Protein AF-A0A7V8WT37-F1 (afdb_monomer_lite)

Secondary structure (DSSP, 8-state):
------TTHHHHHHHHHHHHHHHHHHHHHHHHHHHHHHHHHHTT--TTSHHHHHHHHHHHHHHHHHHTSTTTT-EEETTEEHHHHHHHHHHHHHHHHHHHHHHHTT-

Structure (mmCIF, N/CA/C/O backbone):
data_AF-A0A7V8WT37-F1
#
_entry.id   AF-A0A7V8WT37-F1
#
loop_
_atom_site.group_PDB
_atom_site.id
_atom_site.type_symbol
_atom_site.label_atom_id
_atom_site.label_alt_id
_atom_site.label_comp_id
_atom_site.label_asym_id
_atom_site.label_entity_id
_atom_site.label_seq_id
_atom_site.pdbx_PDB_ins_code
_atom_site.Cartn_x
_atom_site.Cartn_y
_atom_site.Cartn_z
_atom_site.occupancy
_atom_site.B_iso_or_equiv
_atom_site.auth_seq_id
_atom_site.auth_comp_id
_atom_site.auth_asym_id
_atom_site.auth_atom_id
_atom_site.pdbx_PDB_model_num
ATOM 1 N N . MET A 1 1 ? 22.829 -6.010 -54.901 1.00 49.47 1 MET A N 1
ATOM 2 C CA . MET A 1 1 ? 23.042 -5.530 -53.518 1.00 49.47 1 MET A CA 1
ATOM 3 C C . MET A 1 1 ? 21.692 -5.564 -52.824 1.00 49.47 1 MET A C 1
ATOM 5 O O . MET A 1 1 ? 20.819 -4.804 -53.205 1.00 49.47 1 MET A O 1
ATOM 9 N N . LEU A 1 2 ? 21.487 -6.544 -51.944 1.00 55.78 2 LEU A N 1
ATOM 10 C CA . LEU A 1 2 ? 20.204 -6.835 -51.298 1.00 55.78 2 LEU A CA 1
ATOM 11 C C . LEU A 1 2 ? 19.896 -5.824 -50.184 1.00 55.78 2 LEU A C 1
ATOM 13 O O . LEU A 1 2 ? 20.763 -5.522 -49.363 1.00 55.78 2 LEU A O 1
ATOM 17 N N . GLU A 1 3 ? 18.652 -5.343 -50.175 1.00 61.16 3 GLU A N 1
ATOM 18 C CA . GLU A 1 3 ? 18.030 -4.542 -49.120 1.00 61.16 3 GLU A CA 1
ATOM 19 C C . GLU A 1 3 ? 18.175 -5.204 -47.742 1.00 61.16 3 GLU A C 1
ATOM 21 O O . GLU A 1 3 ? 17.875 -6.385 -47.564 1.00 61.16 3 GLU A O 1
ATOM 26 N N . ARG A 1 4 ? 18.573 -4.421 -46.734 1.00 58.47 4 ARG A N 1
ATOM 27 C CA . ARG A 1 4 ? 18.407 -4.776 -45.320 1.00 58.47 4 ARG A CA 1
ATOM 28 C C . ARG A 1 4 ? 17.388 -3.836 -44.692 1.00 58.47 4 ARG A C 1
ATOM 30 O O . ARG A 1 4 ? 17.710 -2.702 -44.355 1.00 58.47 4 ARG A O 1
ATOM 37 N N . ALA A 1 5 ? 16.171 -4.329 -44.500 1.00 67.25 5 ALA A N 1
ATOM 38 C CA . ALA A 1 5 ? 15.260 -3.769 -43.513 1.00 67.25 5 ALA A CA 1
ATOM 39 C C . ALA A 1 5 ? 15.656 -4.257 -42.108 1.00 67.25 5 ALA A C 1
ATOM 41 O O . ALA A 1 5 ? 16.000 -5.428 -41.937 1.00 67.25 5 ALA A O 1
ATOM 42 N N . PRO A 1 6 ? 15.493 -3.401 -41.087 1.00 53.22 6 PRO A N 1
ATOM 43 C CA . PRO A 1 6 ? 14.799 -3.859 -39.893 1.00 53.22 6 PRO A CA 1
ATOM 44 C C . PRO A 1 6 ? 13.676 -2.878 -39.522 1.00 53.22 6 PRO A C 1
ATOM 46 O O . PRO A 1 6 ? 13.889 -1.856 -38.876 1.00 53.22 6 PRO A O 1
ATOM 49 N N . ARG A 1 7 ? 12.435 -3.233 -39.880 1.00 58.81 7 ARG A N 1
ATOM 50 C CA . ARG A 1 7 ? 11.178 -2.615 -39.404 1.00 58.81 7 ARG A CA 1
ATOM 51 C C . ARG A 1 7 ? 10.810 -3.090 -37.977 1.00 58.81 7 ARG A C 1
ATOM 53 O O . ARG A 1 7 ? 9.660 -3.413 -37.709 1.00 58.81 7 ARG A O 1
ATOM 60 N N . GLY A 1 8 ? 11.785 -3.184 -37.068 1.00 57.88 8 GLY A N 1
ATOM 61 C CA . GLY A 1 8 ? 11.600 -3.766 -35.723 1.00 57.88 8 GLY A CA 1
ATOM 62 C C . GLY A 1 8 ? 11.603 -2.773 -34.551 1.00 57.88 8 GLY A C 1
ATOM 63 O O . GLY A 1 8 ? 10.984 -3.042 -33.527 1.00 57.88 8 GLY A O 1
ATOM 64 N N . GLY A 1 9 ? 12.254 -1.611 -34.690 1.00 57.78 9 GLY A N 1
ATOM 65 C CA . GLY A 1 9 ? 12.493 -0.690 -33.564 1.00 57.78 9 GLY A CA 1
ATOM 66 C C . GLY A 1 9 ? 11.251 0.050 -33.046 1.00 57.78 9 GLY A C 1
ATOM 67 O O . GLY A 1 9 ? 11.091 0.224 -31.839 1.00 57.78 9 GLY A O 1
ATOM 68 N N . ASN A 1 10 ? 10.321 0.430 -33.931 1.00 58.88 10 ASN A N 1
ATOM 69 C CA . ASN A 1 10 ? 9.170 1.260 -33.545 1.00 58.88 10 ASN A CA 1
ATOM 70 C C . ASN A 1 10 ? 8.132 0.502 -32.702 1.00 58.88 10 ASN A C 1
ATOM 72 O O . ASN A 1 10 ? 7.546 1.078 -31.790 1.00 58.88 10 ASN A O 1
ATOM 76 N N . MET A 1 11 ? 7.925 -0.796 -32.952 1.00 57.19 11 MET A N 1
ATOM 77 C CA . MET A 1 11 ? 6.987 -1.606 -32.160 1.00 57.19 11 MET A CA 1
ATOM 78 C C . MET A 1 11 ? 7.510 -1.897 -30.748 1.00 57.19 11 MET A C 1
ATOM 80 O O . MET A 1 11 ? 6.715 -2.055 -29.823 1.00 57.19 11 MET A O 1
ATOM 84 N N . GLN A 1 12 ? 8.831 -1.943 -30.560 1.00 61.81 12 GLN A N 1
ATOM 85 C CA . GLN A 1 12 ? 9.448 -2.203 -29.258 1.00 61.81 12 GLN A CA 1
ATOM 86 C C . GLN A 1 12 ? 9.455 -0.945 -28.374 1.00 61.81 12 GLN A C 1
ATOM 88 O O . GLN A 1 12 ? 9.108 -1.026 -27.196 1.00 61.81 12 GLN A O 1
ATOM 93 N N . ALA A 1 13 ? 9.729 0.229 -28.955 1.00 61.19 13 ALA A N 1
ATOM 94 C CA . ALA A 1 13 ? 9.604 1.514 -28.264 1.00 61.19 13 ALA A CA 1
ATOM 95 C C . ALA A 1 13 ? 8.151 1.809 -27.847 1.00 61.19 13 ALA A C 1
ATOM 97 O O . ALA A 1 13 ? 7.905 2.193 -26.706 1.00 61.19 13 ALA A O 1
ATOM 98 N N . PHE A 1 14 ? 7.173 1.546 -28.723 1.00 63.25 14 PHE A N 1
ATOM 99 C CA . PHE A 1 14 ? 5.755 1.771 -28.418 1.00 63.25 14 PHE A CA 1
ATOM 100 C C . PHE A 1 14 ? 5.253 0.895 -27.256 1.00 63.25 14 PHE A C 1
ATOM 102 O O . PHE A 1 14 ? 4.562 1.378 -26.363 1.00 63.25 14 PHE A O 1
ATOM 109 N N . ARG A 1 15 ? 5.661 -0.383 -27.205 1.00 66.94 15 ARG A N 1
ATOM 110 C CA . ARG A 1 15 ? 5.345 -1.282 -26.077 1.00 66.94 15 ARG A CA 1
ATOM 111 C C . ARG A 1 15 ? 5.988 -0.831 -24.762 1.00 66.94 15 ARG A C 1
ATOM 113 O O . ARG A 1 15 ? 5.354 -0.958 -23.721 1.00 66.94 15 ARG A O 1
ATOM 120 N N . SER A 1 16 ? 7.211 -0.297 -24.810 1.00 73.31 16 SER A N 1
ATOM 121 C CA . SER A 1 16 ? 7.914 0.238 -23.634 1.00 73.31 16 SER A CA 1
ATOM 122 C C . SER A 1 16 ? 7.213 1.470 -23.047 1.00 73.31 16 SER A C 1
ATOM 124 O O . SER A 1 16 ? 7.017 1.556 -21.833 1.00 73.31 16 SER A O 1
ATOM 126 N N . HIS A 1 17 ? 6.758 2.386 -23.909 1.00 80.69 17 HIS A N 1
ATOM 127 C CA . HIS A 1 17 ? 5.991 3.562 -23.489 1.00 80.69 17 HIS A CA 1
ATOM 128 C C . HIS A 1 17 ? 4.673 3.173 -22.813 1.00 80.69 17 HIS A C 1
ATOM 130 O O . HIS A 1 17 ? 4.418 3.607 -21.692 1.00 80.69 17 HIS A O 1
ATOM 136 N N . LEU A 1 18 ? 3.896 2.276 -23.428 1.00 84.81 18 LEU A N 1
ATOM 137 C CA . LEU A 1 18 ? 2.641 1.792 -22.844 1.00 84.81 18 LEU A CA 1
ATOM 138 C C . LEU A 1 18 ? 2.854 1.063 -21.512 1.00 84.81 18 LEU A C 1
ATOM 140 O O . LEU A 1 18 ? 2.100 1.276 -20.567 1.00 84.81 18 LEU A O 1
ATOM 144 N N . ALA A 1 19 ? 3.883 0.214 -21.419 1.00 87.06 19 ALA A N 1
ATOM 145 C CA . ALA A 1 19 ? 4.207 -0.487 -20.178 1.00 87.06 19 ALA A CA 1
ATOM 146 C C . ALA A 1 19 ? 4.558 0.495 -19.050 1.00 87.06 19 ALA A C 1
ATOM 148 O O . ALA A 1 19 ? 4.111 0.323 -17.917 1.00 87.06 19 ALA A O 1
ATOM 149 N N . THR A 1 20 ? 5.309 1.549 -19.376 1.00 87.12 20 THR A N 1
ATOM 150 C CA . THR A 1 20 ? 5.687 2.596 -18.423 1.00 87.12 20 THR A CA 1
ATOM 151 C C . THR A 1 20 ? 4.462 3.384 -17.961 1.00 87.12 20 THR A C 1
ATOM 153 O O . THR A 1 20 ? 4.236 3.511 -16.760 1.00 87.12 20 THR A O 1
ATOM 156 N N . GLU A 1 21 ? 3.621 3.852 -18.885 1.00 89.62 21 GLU A N 1
ATOM 157 C CA . GLU A 1 21 ? 2.390 4.586 -18.558 1.00 89.62 21 GLU A CA 1
ATOM 158 C C . GLU A 1 21 ? 1.434 3.764 -17.683 1.00 89.62 21 GLU A C 1
ATOM 160 O O . GLU A 1 21 ? 0.910 4.267 -16.687 1.00 89.62 21 GLU A O 1
ATOM 165 N N . LEU A 1 22 ? 1.250 2.480 -18.004 1.00 93.00 22 LEU A N 1
ATOM 166 C CA . LEU A 1 22 ? 0.432 1.568 -17.203 1.00 93.00 22 LEU A CA 1
ATOM 167 C C . LEU A 1 22 ? 0.997 1.381 -15.794 1.00 93.00 22 LEU A C 1
ATOM 169 O O . LEU A 1 22 ? 0.240 1.415 -14.826 1.00 93.00 22 LEU A O 1
ATOM 173 N N . MET A 1 23 ? 2.314 1.220 -15.668 1.00 90.44 23 MET A N 1
ATOM 174 C CA . MET A 1 23 ? 2.975 1.066 -14.374 1.00 90.44 23 MET A CA 1
ATOM 175 C C . MET A 1 23 ? 2.839 2.328 -13.513 1.00 90.44 23 MET A C 1
ATOM 177 O O . MET A 1 23 ? 2.540 2.218 -12.324 1.00 90.44 23 MET A O 1
ATOM 181 N N . LEU A 1 24 ? 2.987 3.519 -14.105 1.00 90.81 24 LEU A N 1
ATOM 182 C CA . LEU A 1 24 ? 2.775 4.789 -13.404 1.00 90.81 24 LEU A CA 1
ATOM 183 C C . LEU A 1 24 ? 1.321 4.967 -12.954 1.00 90.81 24 LEU A C 1
ATOM 185 O O . LEU A 1 24 ? 1.087 5.354 -11.811 1.00 90.81 24 LEU A O 1
ATOM 189 N N . ASN A 1 25 ? 0.346 4.650 -13.808 1.00 94.88 25 ASN A N 1
ATOM 190 C CA . ASN A 1 25 ? -1.069 4.747 -13.444 1.00 94.88 25 ASN A CA 1
ATOM 191 C C . ASN A 1 25 ? -1.451 3.741 -12.353 1.00 94.88 25 ASN A C 1
ATOM 193 O O . ASN A 1 25 ? -2.168 4.093 -11.418 1.00 94.88 25 ASN A O 1
ATOM 197 N N . ALA A 1 26 ? -0.944 2.509 -12.433 1.00 93.25 26 ALA A N 1
ATOM 198 C CA . ALA A 1 26 ? -1.143 1.508 -11.390 1.00 93.25 26 ALA A CA 1
ATOM 199 C C . ALA A 1 26 ? -0.527 1.965 -10.060 1.00 93.25 26 ALA A C 1
ATOM 201 O O . ALA A 1 26 ? -1.184 1.892 -9.022 1.00 93.25 26 ALA A O 1
ATOM 202 N N . PHE A 1 27 ? 0.697 2.502 -10.094 1.00 92.69 27 PHE A N 1
ATOM 203 C CA . PHE A 1 27 ? 1.336 3.081 -8.915 1.00 92.69 27 PHE A CA 1
ATOM 204 C C . PHE A 1 27 ? 0.513 4.237 -8.335 1.00 92.69 27 PHE A C 1
ATOM 206 O O . PHE A 1 27 ? 0.277 4.262 -7.130 1.00 92.69 27 PHE A O 1
ATOM 213 N N . ALA A 1 28 ? 0.023 5.155 -9.172 1.00 94.56 28 ALA A N 1
ATOM 214 C CA . ALA A 1 28 ? -0.815 6.268 -8.733 1.00 94.56 28 ALA A CA 1
ATOM 215 C C . ALA A 1 28 ? -2.114 5.781 -8.073 1.00 94.56 28 ALA A C 1
ATOM 217 O O . ALA A 1 28 ? -2.494 6.285 -7.019 1.00 94.56 28 ALA A O 1
ATOM 218 N N . LEU A 1 29 ? -2.765 4.765 -8.645 1.00 95.69 29 LEU A N 1
ATOM 219 C CA . LEU A 1 29 ? -3.982 4.174 -8.090 1.00 95.69 29 LEU A CA 1
ATOM 220 C C . LEU A 1 29 ? -3.720 3.540 -6.715 1.00 95.69 29 LEU A C 1
ATOM 222 O O . LEU A 1 29 ? -4.461 3.799 -5.767 1.00 95.69 29 LEU A O 1
ATOM 226 N N . ILE A 1 30 ? -2.634 2.775 -6.580 1.00 93.81 30 ILE A N 1
ATOM 227 C CA . ILE A 1 30 ? -2.213 2.186 -5.300 1.00 93.81 30 ILE A CA 1
ATOM 228 C C . ILE A 1 30 ? -1.885 3.286 -4.280 1.00 93.81 30 ILE A C 1
ATOM 230 O O . ILE A 1 30 ? -2.320 3.214 -3.130 1.00 93.81 30 ILE A O 1
ATOM 234 N N . ALA A 1 31 ? -1.166 4.330 -4.701 1.00 94.31 31 ALA A N 1
ATOM 235 C CA . ALA A 1 31 ? -0.801 5.453 -3.847 1.00 94.31 31 ALA A CA 1
ATOM 236 C C . ALA A 1 31 ? -2.028 6.184 -3.305 1.00 94.31 31 ALA A C 1
ATOM 238 O O . ALA A 1 31 ? -2.093 6.469 -2.110 1.00 94.31 31 ALA A O 1
ATOM 239 N N . VAL A 1 32 ? -3.024 6.428 -4.156 1.00 95.75 32 VAL A N 1
ATOM 240 C CA . VAL A 1 32 ? -4.292 7.039 -3.750 1.00 95.75 32 VAL A CA 1
ATOM 241 C C . VAL A 1 32 ? -4.991 6.180 -2.699 1.00 95.75 32 VAL A C 1
ATOM 243 O O . VAL A 1 32 ? -5.385 6.710 -1.665 1.00 95.75 32 VAL A O 1
ATOM 246 N N . ILE A 1 33 ? -5.092 4.864 -2.903 1.00 95.50 33 ILE A N 1
ATOM 247 C CA . ILE A 1 33 ? -5.731 3.958 -1.934 1.00 95.50 33 ILE A CA 1
ATOM 248 C C . ILE A 1 33 ? -5.017 4.004 -0.574 1.00 95.50 33 ILE A C 1
ATOM 250 O O . ILE A 1 33 ? -5.673 4.138 0.461 1.00 95.50 33 ILE A O 1
ATOM 254 N N . ILE A 1 34 ? -3.682 3.941 -0.566 1.00 95.06 34 ILE A N 1
ATOM 255 C CA . ILE A 1 34 ? -2.890 3.994 0.672 1.00 95.06 34 ILE A CA 1
ATOM 256 C C . ILE A 1 34 ? -3.061 5.352 1.367 1.00 95.06 34 ILE A C 1
ATOM 258 O O . ILE A 1 34 ? -3.295 5.395 2.573 1.00 95.06 34 ILE A O 1
ATOM 262 N N . LEU A 1 35 ? -3.013 6.462 0.626 1.00 94.81 35 LEU A N 1
ATOM 263 C CA . LEU A 1 35 ? -3.238 7.799 1.186 1.00 94.81 35 LEU A CA 1
ATOM 264 C C . LEU A 1 35 ? -4.645 7.942 1.778 1.00 94.81 35 LEU A C 1
ATOM 266 O O . LEU A 1 35 ? -4.790 8.484 2.873 1.00 94.81 35 LEU A O 1
ATOM 270 N N . PHE A 1 36 ? -5.670 7.418 1.101 1.00 94.88 36 PHE A N 1
ATOM 271 C CA . PHE A 1 36 ? -7.030 7.394 1.637 1.00 94.88 36 PHE A CA 1
ATOM 272 C C . PHE A 1 36 ? -7.100 6.617 2.950 1.00 94.88 36 PHE A C 1
ATOM 274 O O . PHE A 1 36 ? -7.714 7.115 3.892 1.00 94.88 36 PHE A O 1
ATOM 281 N N . ARG A 1 37 ? -6.440 5.454 3.056 1.00 93.88 37 ARG A N 1
ATOM 282 C CA . ARG A 1 37 ? -6.371 4.701 4.319 1.00 93.88 37 ARG A CA 1
ATOM 283 C C . ARG A 1 37 ? -5.794 5.574 5.431 1.00 93.88 37 ARG A C 1
ATOM 285 O O . ARG A 1 37 ? -6.413 5.687 6.482 1.00 93.88 37 ARG A O 1
ATOM 292 N N . LEU A 1 38 ? -4.657 6.228 5.189 1.00 93.12 38 LEU A N 1
ATOM 293 C CA . LEU A 1 38 ? -4.002 7.075 6.194 1.00 93.12 38 LEU A CA 1
ATOM 294 C C . LEU A 1 38 ? -4.918 8.202 6.675 1.00 93.12 38 LEU A C 1
ATOM 296 O O . LEU A 1 38 ? -5.015 8.440 7.875 1.00 93.12 38 LEU A O 1
ATOM 300 N N . VAL A 1 39 ? -5.615 8.869 5.751 1.00 93.38 39 VAL A N 1
ATOM 301 C CA . VAL A 1 39 ? -6.570 9.933 6.089 1.00 93.38 39 VAL A CA 1
ATOM 302 C C . VAL A 1 39 ? -7.746 9.381 6.893 1.00 93.38 39 VAL A C 1
ATOM 304 O O . VAL A 1 39 ? -8.132 9.983 7.891 1.00 93.38 39 VAL A O 1
ATOM 307 N N . LEU A 1 40 ? -8.306 8.237 6.496 1.00 92.56 40 LEU A N 1
ATOM 308 C CA . LEU A 1 40 ? -9.429 7.619 7.201 1.00 92.56 40 LEU A CA 1
ATOM 309 C C . LEU A 1 40 ? -9.045 7.185 8.618 1.00 92.56 40 LEU A C 1
ATOM 311 O O . LEU A 1 40 ? -9.803 7.462 9.546 1.00 92.56 40 LEU A O 1
ATOM 315 N N . VAL A 1 41 ? -7.864 6.584 8.799 1.00 91.50 41 VAL A N 1
ATOM 316 C CA . VAL A 1 41 ? -7.344 6.215 10.124 1.00 91.50 41 VAL A CA 1
ATOM 317 C C . VAL A 1 41 ? -7.110 7.463 10.971 1.00 91.50 41 VAL A C 1
ATOM 319 O O . VAL A 1 41 ? -7.562 7.519 12.111 1.00 91.50 41 VAL A O 1
ATOM 322 N N . LEU A 1 42 ? -6.486 8.498 10.402 1.00 90.75 42 LEU A N 1
ATOM 323 C CA . LEU A 1 42 ? -6.187 9.744 11.112 1.00 90.75 42 LEU A CA 1
ATOM 324 C C . LEU A 1 42 ? -7.453 10.496 11.553 1.00 90.75 42 LEU A C 1
ATOM 326 O O . LEU A 1 42 ? -7.479 11.110 12.617 1.00 90.75 42 LEU A O 1
ATOM 330 N N . LEU A 1 43 ? -8.509 10.445 10.739 1.00 90.62 43 LEU A N 1
ATOM 331 C CA . LEU A 1 43 ? -9.823 11.008 11.057 1.00 90.62 43 LEU A CA 1
ATOM 332 C C . LEU A 1 43 ? -10.692 10.065 11.906 1.00 90.62 43 LEU A C 1
ATOM 334 O O . LEU A 1 43 ? -11.838 10.403 12.207 1.00 90.62 43 LEU A O 1
ATOM 338 N N . ASN A 1 44 ? -10.171 8.894 12.283 1.00 87.12 44 ASN A N 1
ATOM 339 C CA . ASN A 1 44 ? -10.880 7.850 13.019 1.00 87.12 44 ASN A CA 1
ATOM 340 C C . ASN A 1 44 ? -12.209 7.430 12.351 1.00 87.12 44 ASN A C 1
ATOM 342 O O . ASN A 1 44 ? -13.223 7.170 13.006 1.00 87.12 44 ASN A O 1
ATOM 346 N N . VAL A 1 45 ? -12.225 7.397 11.015 1.00 87.69 45 VAL A N 1
ATOM 347 C CA . VAL A 1 45 ? -13.389 6.994 10.221 1.00 87.69 45 VAL A CA 1
ATOM 348 C C . VAL A 1 45 ? -13.488 5.475 10.215 1.00 87.69 45 VAL A C 1
ATOM 350 O O . VAL A 1 45 ? -12.615 4.774 9.705 1.00 87.69 45 VAL A O 1
ATOM 353 N N . SER A 1 46 ? -14.592 4.961 10.757 1.00 83.19 46 SER A N 1
ATOM 354 C CA . SER A 1 46 ? -14.843 3.519 10.807 1.00 83.19 46 SER A CA 1
ATOM 355 C C . SER A 1 46 ? -15.207 2.919 9.442 1.00 83.19 46 SER A C 1
ATOM 357 O O . SER A 1 46 ? -15.717 3.594 8.544 1.00 83.19 46 SER A O 1
ATOM 359 N N . ASN A 1 47 ? -15.060 1.599 9.335 1.00 82.19 47 ASN A N 1
ATOM 360 C CA . ASN A 1 47 ? -15.497 0.783 8.198 1.00 82.19 47 ASN A CA 1
ATOM 361 C C . ASN A 1 47 ? -17.020 0.784 7.942 1.00 82.19 47 ASN A C 1
ATOM 363 O O . ASN A 1 47 ? -17.463 0.220 6.946 1.00 82.19 47 ASN A O 1
ATOM 367 N N . ARG A 1 48 ? -17.837 1.413 8.802 1.00 83.50 48 ARG A N 1
ATOM 368 C CA . ARG A 1 48 ? -19.293 1.539 8.598 1.00 83.50 48 ARG A CA 1
ATOM 369 C C . ARG A 1 48 ? -19.648 2.488 7.455 1.00 83.50 48 ARG A C 1
ATOM 371 O O . ARG A 1 48 ? -20.748 2.409 6.916 1.00 83.50 48 ARG A O 1
ATOM 378 N N . VAL A 1 49 ? -18.736 3.390 7.094 1.00 88.56 49 VAL A N 1
ATOM 379 C CA . VAL A 1 49 ? -18.888 4.250 5.918 1.00 88.56 49 VAL A CA 1
ATOM 380 C C . VAL A 1 49 ? -18.442 3.463 4.691 1.00 88.56 49 VAL A C 1
ATOM 382 O O . VAL A 1 49 ? -17.374 2.853 4.712 1.00 88.56 49 VAL A O 1
ATOM 385 N N . TRP A 1 50 ? -19.225 3.509 3.607 1.00 89.62 50 TRP A N 1
ATOM 386 C CA . TRP A 1 50 ? -18.940 2.755 2.378 1.00 89.62 50 TRP A CA 1
ATOM 387 C C . TRP A 1 50 ? -17.499 2.947 1.886 1.00 89.62 50 TRP A C 1
ATOM 389 O O . TRP A 1 50 ? -16.807 1.966 1.623 1.00 89.62 50 TRP A O 1
ATOM 399 N N . ILE A 1 51 ? -17.002 4.189 1.871 1.00 87.00 51 ILE A N 1
ATOM 400 C CA . ILE A 1 51 ? -15.628 4.472 1.441 1.00 87.00 51 ILE A CA 1
ATOM 401 C C . ILE A 1 51 ? -14.574 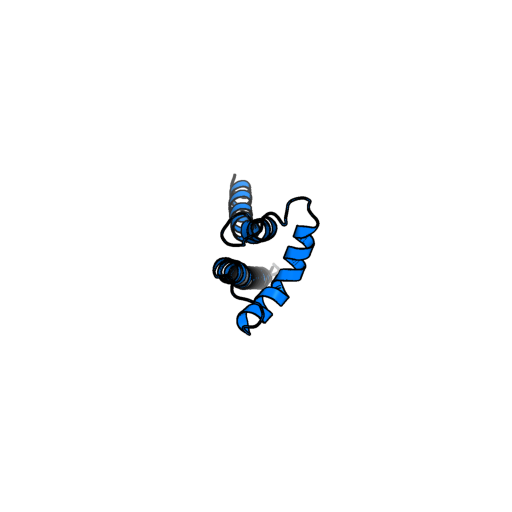3.837 2.360 1.00 87.00 51 ILE A C 1
ATOM 403 O O . ILE A 1 51 ? -13.577 3.315 1.873 1.00 87.00 51 ILE A O 1
ATOM 407 N N . GLY A 1 52 ? -14.831 3.807 3.672 1.00 87.31 52 GLY A N 1
ATOM 408 C CA . GLY A 1 52 ? -13.980 3.131 4.645 1.00 87.31 52 GLY A CA 1
ATOM 409 C C . GLY A 1 52 ? -13.942 1.631 4.398 1.00 87.31 52 GLY A C 1
ATOM 410 O O . GLY A 1 52 ? -12.863 1.062 4.303 1.00 87.31 52 GLY A O 1
ATOM 411 N N . SER A 1 53 ? -15.104 0.998 4.209 1.00 90.12 53 SER A N 1
ATOM 412 C CA . SER A 1 53 ? -15.179 -0.447 3.951 1.00 90.12 53 SER A CA 1
ATOM 413 C C . SER A 1 53 ? -14.352 -0.880 2.738 1.00 90.12 53 SER A C 1
ATOM 415 O O . SER A 1 53 ? -13.617 -1.857 2.826 1.00 90.12 53 SER A O 1
ATOM 417 N N . VAL A 1 54 ? -14.414 -0.127 1.634 1.00 92.75 54 VAL A N 1
ATOM 418 C CA . VAL A 1 54 ? -13.667 -0.442 0.408 1.00 92.75 54 VAL A CA 1
ATOM 419 C C . VAL A 1 54 ? -12.169 -0.245 0.612 1.00 92.75 54 VAL A C 1
ATOM 421 O O . VAL A 1 54 ? -11.382 -1.124 0.269 1.00 92.75 54 VAL A O 1
ATOM 424 N N . VAL A 1 55 ? -11.762 0.892 1.181 1.00 92.69 55 VAL A N 1
ATOM 425 C CA . VAL A 1 55 ? -10.340 1.197 1.379 1.00 92.69 55 VAL A CA 1
ATOM 426 C C . VAL A 1 55 ? -9.705 0.215 2.361 1.00 92.69 55 VAL A C 1
ATOM 428 O O . VAL A 1 55 ? -8.651 -0.342 2.050 1.00 92.69 55 VAL A O 1
ATOM 431 N N . TYR A 1 56 ? -10.352 -0.049 3.500 1.00 92.88 56 TYR A N 1
ATOM 432 C CA . T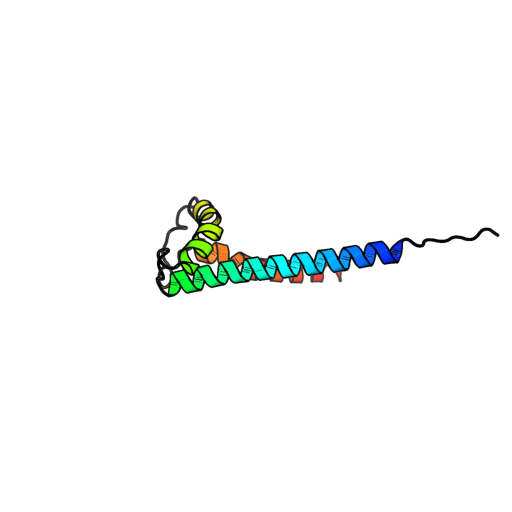YR A 1 56 ? -9.869 -1.014 4.487 1.00 92.88 56 TYR A CA 1
ATOM 433 C C . TYR A 1 56 ? -9.830 -2.430 3.907 1.00 92.88 56 TYR A C 1
ATOM 435 O O . TYR A 1 56 ? -8.777 -3.050 3.949 1.00 92.88 56 TYR A O 1
ATOM 443 N N . ALA A 1 57 ? -10.867 -2.894 3.201 1.00 92.88 57 ALA A N 1
ATOM 444 C CA . ALA A 1 57 ? -10.845 -4.222 2.575 1.00 92.88 57 ALA A CA 1
ATOM 445 C C . ALA A 1 57 ? -9.678 -4.426 1.587 1.00 92.88 57 ALA A C 1
ATOM 447 O O . ALA A 1 57 ? -9.147 -5.529 1.479 1.00 92.88 57 ALA A O 1
ATOM 448 N N . LEU A 1 58 ? -9.265 -3.374 0.871 1.00 92.81 58 LEU A N 1
ATOM 449 C CA . LEU A 1 58 ? -8.144 -3.444 -0.073 1.00 92.81 58 LEU A CA 1
ATOM 450 C C . LEU A 1 58 ? -6.769 -3.381 0.602 1.00 92.81 58 LEU A C 1
ATOM 452 O O . LEU A 1 58 ? -5.786 -3.827 0.014 1.00 92.81 58 LEU A O 1
ATOM 456 N N . THR A 1 59 ? -6.677 -2.804 1.800 1.00 92.00 59 THR A N 1
ATOM 457 C CA . THR A 1 59 ? -5.388 -2.503 2.443 1.00 92.00 59 THR A CA 1
ATOM 458 C C . THR A 1 59 ? -5.125 -3.309 3.713 1.00 92.00 59 THR A C 1
ATOM 460 O O . THR A 1 59 ? -3.960 -3.547 4.028 1.00 92.00 59 THR A O 1
ATOM 463 N N . ASP A 1 60 ? -6.166 -3.791 4.395 1.00 92.31 60 ASP A N 1
ATOM 464 C CA . ASP A 1 60 ? -6.074 -4.610 5.609 1.00 92.31 60 ASP A CA 1
ATOM 465 C C . ASP A 1 60 ? -5.240 -5.872 5.395 1.00 92.31 60 ASP A C 1
ATOM 467 O O . ASP A 1 60 ? -4.332 -6.074 6.187 1.00 92.31 60 ASP A O 1
ATOM 471 N N . PRO A 1 61 ? -5.375 -6.649 4.298 1.00 94.31 61 PRO A N 1
ATOM 472 C CA . PRO A 1 61 ? -4.540 -7.837 4.112 1.00 94.31 61 PRO A CA 1
ATOM 473 C C . PRO A 1 61 ? -3.034 -7.538 4.118 1.00 94.31 61 PRO A C 1
ATOM 475 O O . PRO A 1 61 ? -2.228 -8.360 4.550 1.00 94.31 61 PRO A O 1
ATOM 478 N N . VAL A 1 62 ? -2.643 -6.356 3.631 1.00 91.62 62 VAL A N 1
ATOM 479 C CA . VAL A 1 62 ? -1.241 -5.924 3.615 1.00 91.62 62 VAL A CA 1
ATOM 480 C C . VAL A 1 62 ? -0.814 -5.450 4.999 1.00 91.62 62 VAL A C 1
ATOM 482 O O . VAL A 1 62 ? 0.274 -5.798 5.452 1.00 91.62 62 VAL A O 1
ATOM 485 N N . VAL A 1 63 ? -1.660 -4.678 5.683 1.00 91.50 63 VAL A N 1
ATOM 486 C CA . VAL A 1 63 ? -1.370 -4.217 7.045 1.00 91.50 63 VAL A CA 1
ATOM 487 C C . VAL A 1 63 ? -1.332 -5.379 8.028 1.00 91.50 63 VAL A C 1
ATOM 489 O O . VAL A 1 63 ? -0.394 -5.451 8.807 1.00 91.50 63 VAL A O 1
ATOM 492 N N . ASP A 1 64 ? -2.245 -6.338 7.934 1.00 91.44 64 ASP A N 1
ATOM 493 C CA . ASP A 1 64 ? -2.270 -7.552 8.750 1.00 91.44 64 ASP A CA 1
ATOM 494 C C . ASP A 1 64 ? -0.990 -8.374 8.563 1.00 91.44 64 ASP A C 1
ATOM 496 O O . ASP A 1 64 ? -0.398 -8.849 9.533 1.00 91.44 64 ASP A O 1
ATOM 500 N N . ALA A 1 65 ? -0.500 -8.485 7.322 1.00 91.19 65 ALA A N 1
ATOM 501 C CA . ALA A 1 65 ? 0.780 -9.127 7.045 1.00 91.19 65 ALA A CA 1
ATOM 502 C C . ALA A 1 65 ? 1.962 -8.370 7.680 1.00 91.19 65 ALA A C 1
ATOM 504 O O . ALA A 1 65 ? 2.888 -8.999 8.194 1.00 91.19 65 ALA A O 1
ATOM 505 N N . LEU A 1 66 ? 1.936 -7.033 7.677 1.00 89.69 66 LEU A N 1
ATOM 506 C CA . LEU A 1 66 ? 2.945 -6.204 8.348 1.00 89.69 66 LEU A CA 1
ATOM 507 C C . LEU A 1 66 ? 2.831 -6.273 9.879 1.00 89.69 66 LEU A C 1
ATOM 509 O O . LEU A 1 66 ? 3.852 -6.216 10.565 1.00 89.69 66 LEU A O 1
ATOM 513 N N . SER A 1 67 ? 1.623 -6.454 10.414 1.00 89.19 67 SER A N 1
ATOM 514 C CA . SER A 1 67 ? 1.342 -6.579 11.849 1.00 89.19 67 SER A CA 1
ATOM 515 C C . SER A 1 67 ? 1.921 -7.850 12.473 1.00 89.19 67 SER A C 1
ATOM 517 O O . SER A 1 67 ? 2.127 -7.897 13.683 1.00 89.19 67 SER A O 1
ATOM 519 N N . LEU A 1 68 ? 2.287 -8.851 11.662 1.00 90.69 68 LEU A N 1
ATOM 520 C CA . LEU A 1 68 ? 3.058 -10.013 12.124 1.00 90.69 68 LEU A CA 1
ATOM 521 C C . LEU A 1 68 ? 4.444 -9.628 12.669 1.00 90.69 68 LEU A C 1
ATOM 523 O O . LEU A 1 68 ? 5.054 -10.403 13.410 1.00 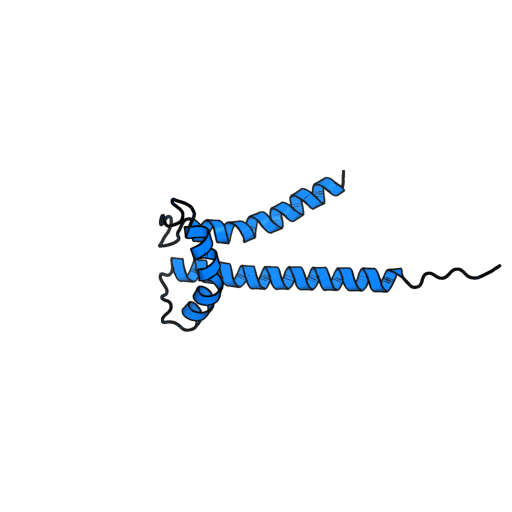90.69 68 LEU A O 1
ATOM 527 N N . ILE A 1 69 ? 4.963 -8.452 12.305 1.00 88.81 69 ILE A N 1
ATOM 528 C CA . ILE A 1 69 ? 6.241 -7.955 12.807 1.00 88.81 69 ILE A CA 1
ATOM 529 C C . ILE A 1 69 ? 6.045 -7.442 14.244 1.00 88.81 69 ILE A C 1
ATOM 531 O O . ILE A 1 69 ? 5.226 -6.549 14.477 1.00 88.81 69 ILE A O 1
ATOM 535 N N . PRO A 1 70 ? 6.822 -7.934 15.227 1.00 86.12 70 PRO A N 1
ATOM 536 C CA . PRO A 1 70 ? 6.699 -7.490 16.609 1.00 86.12 70 PRO A CA 1
ATOM 537 C C . PRO A 1 70 ? 6.832 -5.968 16.733 1.00 86.12 70 PRO A C 1
ATOM 539 O O . PRO A 1 70 ? 7.829 -5.379 16.314 1.00 86.12 70 PRO A O 1
ATOM 542 N N . GLY A 1 71 ? 5.829 -5.330 17.337 1.00 85.75 71 GLY A N 1
ATOM 543 C CA . GLY A 1 71 ? 5.792 -3.878 17.531 1.00 85.75 71 GLY A CA 1
ATOM 544 C C . GLY A 1 71 ? 5.146 -3.079 16.394 1.00 85.75 71 GLY A C 1
ATOM 545 O O . GLY A 1 71 ? 5.009 -1.865 16.542 1.00 85.75 71 GLY A O 1
ATOM 546 N N . ALA A 1 72 ? 4.700 -3.727 15.314 1.00 85.19 72 ALA A N 1
ATOM 547 C CA . ALA A 1 72 ? 4.003 -3.081 14.201 1.00 85.19 72 ALA A CA 1
ATOM 548 C C . ALA A 1 72 ? 2.630 -2.494 14.589 1.00 85.19 72 ALA A C 1
ATOM 550 O O . ALA A 1 72 ? 2.226 -1.465 14.052 1.00 85.19 72 ALA A O 1
ATOM 551 N N . GLU A 1 73 ? 1.961 -3.072 15.590 1.00 85.94 73 GLU A N 1
ATOM 552 C CA . GLU A 1 73 ? 0.670 -2.588 16.109 1.00 85.94 73 GLU A CA 1
ATOM 553 C C . GLU A 1 73 ? 0.787 -1.343 17.002 1.00 85.94 73 GLU A C 1
ATOM 555 O O . GLU A 1 73 ? -0.222 -0.788 17.440 1.00 85.94 73 GLU A O 1
ATOM 560 N N . ARG A 1 74 ? 2.007 -0.871 17.308 1.00 87.25 74 ARG A N 1
ATOM 561 C CA . ARG A 1 74 ? 2.164 0.334 18.130 1.00 87.25 74 ARG A CA 1
ATOM 562 C C . ARG A 1 74 ? 1.544 1.534 17.424 1.00 87.25 74 ARG A C 1
ATOM 564 O O . ARG A 1 74 ? 2.011 1.945 16.365 1.00 87.25 74 ARG A O 1
ATOM 571 N N . THR A 1 75 ? 0.549 2.136 18.064 1.00 88.44 75 THR A N 1
ATOM 572 C CA . THR A 1 75 ? -0.009 3.430 17.671 1.00 88.44 75 THR A CA 1
ATOM 573 C C . THR A 1 75 ? 1.005 4.542 17.906 1.00 88.44 75 THR A C 1
ATOM 575 O O . THR A 1 75 ? 1.529 4.687 19.013 1.00 88.44 75 THR A O 1
ATOM 578 N N . LEU A 1 76 ? 1.259 5.335 16.869 1.00 85.12 76 LEU A N 1
ATOM 579 C CA . LEU A 1 76 ? 2.229 6.428 16.872 1.00 85.12 76 LEU A CA 1
ATOM 580 C C . LEU A 1 76 ? 1.541 7.796 16.801 1.00 85.12 76 LEU A C 1
ATOM 582 O O . LEU A 1 76 ? 1.798 8.650 17.645 1.00 85.12 76 LEU A O 1
ATOM 586 N N . LEU A 1 77 ? 0.656 8.008 15.820 1.00 82.06 77 LEU A N 1
ATOM 587 C CA . LEU A 1 77 ? 0.055 9.318 15.527 1.00 82.06 77 LEU A CA 1
ATOM 588 C C . LEU A 1 77 ? -1.436 9.189 15.215 1.00 82.06 77 LEU A C 1
ATOM 590 O O . LEU A 1 77 ? -1.802 8.656 14.176 1.00 82.06 77 LEU A O 1
ATOM 594 N N . GLY A 1 78 ? -2.301 9.700 16.098 1.00 74.88 78 GLY A N 1
ATOM 595 C CA . GLY A 1 78 ? -3.740 9.821 15.822 1.00 74.88 78 GLY A CA 1
ATOM 596 C C . GLY A 1 78 ? -4.435 8.510 15.426 1.00 74.88 78 GLY A C 1
ATOM 597 O O . GLY A 1 78 ? -5.350 8.541 14.618 1.00 74.88 78 GLY A O 1
ATOM 598 N N . GLY A 1 79 ? -3.974 7.367 15.947 1.00 82.75 79 GLY A N 1
ATOM 599 C CA . GLY A 1 79 ? -4.486 6.035 15.596 1.00 82.75 79 GLY A CA 1
ATOM 600 C C . GLY A 1 79 ? -3.688 5.299 14.515 1.00 82.75 79 GLY A C 1
ATOM 601 O O . GLY A 1 79 ? -3.859 4.094 14.375 1.00 82.75 79 GLY A O 1
ATOM 602 N N . LEU A 1 80 ? -2.767 5.973 13.814 1.00 87.94 80 LEU A N 1
ATOM 603 C CA . LEU A 1 80 ? -1.858 5.324 12.865 1.00 87.94 80 LEU A CA 1
ATOM 604 C C . LEU A 1 80 ? -0.896 4.394 13.593 1.00 87.94 80 LEU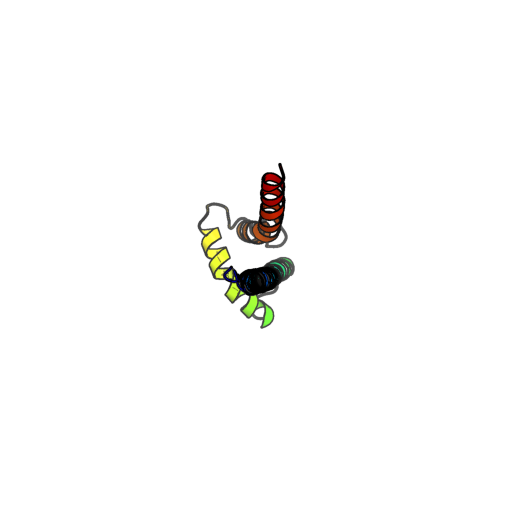 A C 1
ATOM 606 O O . LEU A 1 80 ? -0.207 4.808 14.535 1.00 87.94 80 LEU A O 1
ATOM 610 N N . THR A 1 81 ? -0.823 3.158 13.118 1.00 92.88 81 THR A N 1
ATOM 611 C CA . THR A 1 81 ? 0.124 2.157 13.604 1.00 92.88 81 THR A CA 1
ATOM 612 C C . THR A 1 81 ? 1.460 2.257 12.871 1.00 92.88 81 THR A C 1
ATOM 614 O O . THR A 1 81 ? 1.580 2.898 11.821 1.00 92.88 81 THR A O 1
ATOM 617 N N . LEU A 1 82 ? 2.495 1.610 13.409 1.00 91.62 82 LEU A N 1
ATOM 618 C CA . LEU A 1 82 ? 3.765 1.468 12.701 1.00 91.62 82 LEU A CA 1
ATOM 619 C C . LEU A 1 82 ? 3.573 0.717 11.373 1.00 91.62 82 LEU A C 1
ATOM 621 O O . LEU A 1 82 ? 4.189 1.103 10.383 1.00 91.62 82 LEU A O 1
ATOM 625 N N . ALA A 1 83 ? 2.674 -0.271 11.320 1.00 92.19 83 ALA A N 1
ATOM 626 C CA . ALA A 1 83 ? 2.325 -0.974 10.088 1.00 92.19 83 ALA A CA 1
ATOM 627 C C . ALA A 1 83 ? 1.776 -0.026 9.003 1.00 92.19 83 ALA A C 1
ATOM 629 O O . ALA A 1 83 ? 2.205 -0.103 7.849 1.00 92.19 83 ALA A O 1
ATOM 630 N N . ASP A 1 84 ? 0.902 0.920 9.370 1.00 92.00 84 ASP A N 1
ATOM 631 C CA . ASP A 1 84 ? 0.372 1.921 8.430 1.00 92.00 84 ASP A CA 1
ATOM 632 C C . ASP A 1 84 ? 1.483 2.836 7.888 1.00 92.00 84 ASP A C 1
ATOM 634 O O . ASP A 1 84 ? 1.521 3.141 6.693 1.00 92.00 84 ASP A O 1
ATOM 638 N N . LEU A 1 85 ? 2.428 3.245 8.742 1.00 92.69 85 LEU A N 1
ATOM 639 C CA . LEU A 1 85 ? 3.577 4.049 8.313 1.00 92.69 85 LEU A CA 1
ATOM 640 C C . LEU A 1 85 ? 4.540 3.256 7.426 1.00 92.69 85 LEU A C 1
ATOM 642 O O . LEU A 1 85 ? 5.078 3.801 6.462 1.00 92.69 85 LEU A O 1
ATOM 646 N N . THR A 1 86 ? 4.751 1.973 7.716 1.00 92.56 86 THR A N 1
ATOM 647 C CA . THR A 1 86 ? 5.551 1.090 6.863 1.00 92.56 86 THR A CA 1
ATOM 648 C C . THR A 1 86 ? 4.896 0.927 5.495 1.00 92.56 86 THR A C 1
ATOM 650 O O . THR A 1 86 ? 5.584 1.060 4.483 1.00 92.56 86 THR A O 1
ATOM 653 N N . LEU A 1 87 ? 3.575 0.744 5.436 1.00 92.50 87 LEU A N 1
ATOM 654 C CA . LEU A 1 87 ? 2.838 0.720 4.173 1.00 92.50 87 LEU A CA 1
ATOM 655 C C . LEU A 1 87 ? 2.997 2.044 3.403 1.00 92.50 87 LEU A C 1
ATOM 657 O O . LEU A 1 87 ? 3.314 2.038 2.213 1.00 92.50 87 LEU A O 1
ATOM 661 N N . ALA A 1 88 ? 2.858 3.181 4.089 1.00 93.19 88 ALA A N 1
ATOM 662 C CA . ALA A 1 88 ? 3.046 4.508 3.503 1.00 93.19 88 ALA A CA 1
ATOM 663 C C . ALA A 1 88 ? 4.478 4.744 2.995 1.00 93.19 88 ALA A C 1
ATOM 665 O O . ALA A 1 88 ? 4.675 5.432 1.993 1.00 93.19 88 ALA A O 1
ATOM 666 N N . SER A 1 89 ? 5.483 4.156 3.653 1.00 93.31 89 SER A N 1
ATOM 667 C 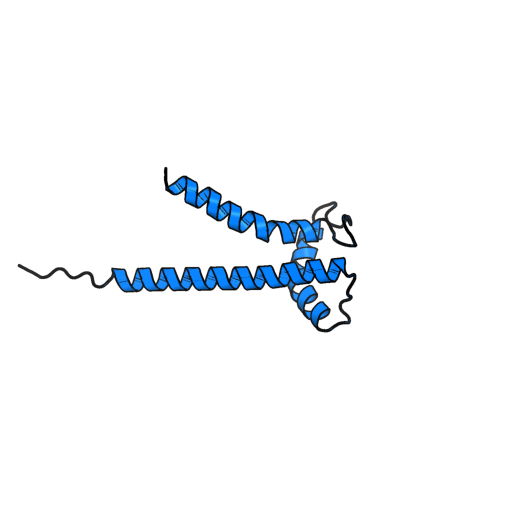CA . SER A 1 89 ? 6.892 4.330 3.287 1.00 93.31 89 SER A CA 1
ATOM 668 C C . SER A 1 89 ? 7.191 3.863 1.863 1.00 93.31 89 SER A C 1
ATOM 670 O O . SER A 1 89 ? 8.013 4.477 1.185 1.00 93.31 89 SER A O 1
ATOM 672 N N . VAL A 1 90 ? 6.466 2.855 1.363 1.00 91.88 90 VAL A N 1
ATOM 673 C CA . VAL A 1 90 ? 6.599 2.355 -0.013 1.00 91.88 90 VAL A CA 1
ATOM 674 C C . VAL A 1 90 ? 6.343 3.467 -1.031 1.00 91.88 90 VAL A C 1
ATOM 676 O O . VAL A 1 90 ? 7.042 3.539 -2.040 1.00 91.88 90 VAL A O 1
ATOM 679 N N . LEU A 1 91 ? 5.414 4.384 -0.743 1.00 93.44 91 LEU A N 1
ATOM 680 C CA . LEU A 1 91 ? 5.086 5.507 -1.627 1.00 93.44 91 LEU A CA 1
ATOM 681 C C . LEU A 1 91 ? 6.254 6.475 -1.822 1.00 93.44 91 LEU A C 1
ATOM 683 O O . LEU A 1 91 ? 6.345 7.125 -2.859 1.00 93.44 91 LEU A O 1
ATOM 687 N N . ILE A 1 92 ? 7.143 6.565 -0.833 1.00 93.69 92 ILE A N 1
ATOM 688 C CA . ILE A 1 92 ? 8.312 7.447 -0.851 1.00 93.69 92 ILE A CA 1
ATOM 689 C C . ILE A 1 92 ? 9.539 6.677 -1.345 1.00 93.69 92 ILE A C 1
ATOM 691 O O . ILE A 1 92 ? 10.286 7.155 -2.200 1.00 93.69 92 ILE A O 1
ATOM 695 N N . LEU A 1 93 ? 9.738 5.464 -0.828 1.00 93.19 93 LEU A N 1
ATOM 696 C CA . LEU A 1 93 ? 10.894 4.630 -1.134 1.00 93.19 93 LEU A CA 1
ATOM 697 C C . LEU A 1 93 ? 10.907 4.169 -2.588 1.00 93.19 93 LEU A C 1
ATOM 699 O O . LEU A 1 93 ? 11.979 4.106 -3.182 1.00 93.19 93 LEU A O 1
ATOM 703 N N . PHE A 1 94 ? 9.749 3.875 -3.181 1.00 90.75 94 PHE A N 1
ATOM 704 C CA . PHE A 1 94 ? 9.692 3.405 -4.561 1.00 90.75 94 PHE A CA 1
ATOM 705 C C . PHE A 1 94 ? 10.180 4.468 -5.569 1.00 90.75 94 PHE A C 1
ATOM 707 O O . PHE A 1 94 ? 11.127 4.176 -6.306 1.00 90.75 94 PHE A O 1
ATOM 714 N N . PRO A 1 95 ? 9.659 5.715 -5.582 1.00 88.69 95 PRO A N 1
ATOM 715 C CA . PRO A 1 95 ? 10.199 6.768 -6.442 1.00 88.69 95 PRO A CA 1
ATOM 716 C C . PRO A 1 95 ? 11.669 7.079 -6.153 1.00 88.69 95 PRO A C 1
ATOM 718 O O . PRO A 1 95 ? 12.456 7.229 -7.087 1.00 88.69 95 PRO A O 1
ATOM 721 N N . LEU A 1 96 ? 12.065 7.132 -4.874 1.00 91.44 96 LEU A N 1
ATOM 722 C CA . LEU A 1 96 ? 13.464 7.357 -4.500 1.00 91.44 96 LEU A CA 1
ATOM 723 C C . LEU A 1 96 ? 14.384 6.250 -5.024 1.00 91.44 96 LEU A C 1
ATOM 725 O O . LEU A 1 96 ? 15.464 6.548 -5.529 1.00 91.44 96 LEU A O 1
ATOM 729 N N . GLY A 1 97 ? 13.952 4.991 -4.958 1.00 89.56 97 GLY A N 1
ATOM 730 C CA . GLY A 1 97 ? 14.686 3.848 -5.495 1.00 89.56 97 GLY A CA 1
ATOM 731 C C . GLY A 1 97 ? 14.87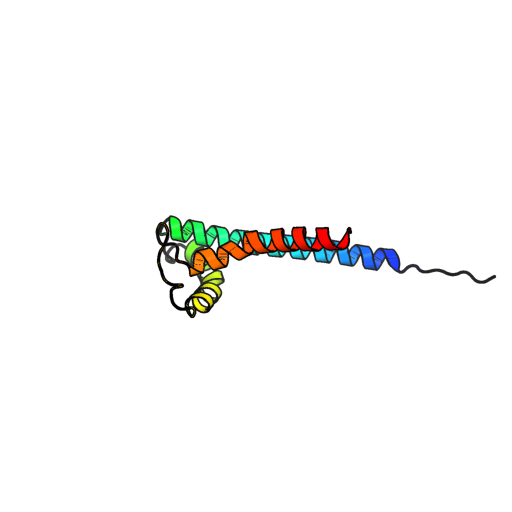3 3.943 -7.008 1.00 89.56 97 GLY A C 1
ATOM 732 O O . GLY A 1 97 ? 15.980 3.719 -7.504 1.00 89.56 97 GLY A O 1
ATOM 733 N N . ILE A 1 98 ? 13.833 4.353 -7.742 1.00 88.44 98 ILE A N 1
ATOM 734 C CA . ILE A 1 98 ? 13.930 4.608 -9.188 1.00 88.44 98 ILE A CA 1
ATOM 735 C C . ILE A 1 98 ? 14.933 5.730 -9.469 1.00 88.44 98 ILE A C 1
ATOM 737 O O . ILE A 1 98 ? 15.819 5.557 -10.301 1.00 88.44 98 ILE A O 1
ATOM 741 N N . VAL A 1 99 ? 14.840 6.862 -8.767 1.00 88.44 99 VAL A N 1
ATOM 742 C CA . VAL A 1 99 ? 15.755 7.999 -8.965 1.00 88.44 99 VAL A CA 1
ATOM 743 C C . VAL A 1 99 ? 17.204 7.607 -8.654 1.00 88.44 99 VAL A C 1
ATOM 745 O O . VAL A 1 99 ? 18.106 7.915 -9.436 1.00 88.44 99 VAL A O 1
ATOM 748 N N . ALA A 1 100 ? 17.436 6.895 -7.549 1.00 89.69 100 ALA A N 1
ATOM 749 C CA . ALA A 1 100 ? 18.768 6.467 -7.132 1.00 89.69 100 ALA A CA 1
ATOM 750 C C . ALA A 1 100 ? 19.404 5.486 -8.132 1.00 89.69 100 ALA A C 1
ATOM 752 O O . ALA A 1 100 ? 20.576 5.631 -8.485 1.00 89.69 100 ALA A O 1
ATOM 753 N N . THR A 1 101 ? 18.634 4.516 -8.631 1.00 86.12 101 THR A N 1
ATOM 754 C CA . THR A 1 101 ? 19.123 3.520 -9.601 1.00 86.12 101 THR A CA 1
ATOM 755 C C . THR A 1 101 ? 19.276 4.091 -11.009 1.00 86.12 101 THR A C 1
ATOM 757 O O . THR A 1 101 ? 20.289 3.833 -11.659 1.00 86.12 101 THR A O 1
ATOM 760 N N . ALA A 1 102 ? 18.354 4.945 -11.460 1.00 77.50 102 ALA A N 1
ATOM 761 C CA . ALA A 1 102 ? 18.467 5.632 -12.747 1.00 77.50 102 ALA A CA 1
ATOM 762 C C . ALA A 1 102 ? 19.685 6.575 -12.807 1.00 77.50 102 ALA A C 1
ATOM 764 O O . ALA A 1 102 ? 20.282 6.754 -13.870 1.00 77.50 102 ALA A O 1
ATOM 765 N N . GLY A 1 103 ? 20.084 7.158 -11.669 1.00 65.25 103 GLY A N 1
ATOM 766 C CA . GLY A 1 103 ? 21.303 7.960 -11.554 1.00 65.25 103 GLY A CA 1
ATOM 767 C C . GLY A 1 103 ? 22.597 7.144 -11.664 1.00 65.25 103 GLY A C 1
ATOM 768 O O . GLY A 1 103 ? 23.579 7.641 -12.215 1.00 65.25 103 GLY A O 1
ATOM 769 N N . LEU A 1 104 ? 22.598 5.891 -11.192 1.00 62.31 104 LEU A N 1
ATOM 770 C CA . LEU A 1 104 ? 23.754 4.985 -11.259 1.00 62.31 104 LEU A CA 1
ATOM 771 C C . LEU A 1 104 ? 24.053 4.511 -12.688 1.00 62.31 104 LEU A C 1
ATOM 773 O O . LEU A 1 104 ? 25.215 4.349 -13.031 1.00 62.31 104 LEU A O 1
ATOM 777 N N . THR A 1 105 ? 23.038 4.342 -13.541 1.00 58.47 105 THR A N 1
ATOM 778 C CA . THR A 1 105 ? 23.219 3.923 -14.948 1.00 58.47 105 THR A CA 1
ATOM 779 C C . THR A 1 105 ? 23.796 5.027 -15.852 1.00 58.47 105 THR A C 1
ATOM 781 O O . THR A 1 105 ? 24.201 4.748 -16.976 1.00 58.47 105 THR A O 1
ATOM 784 N N . ARG A 1 106 ? 23.831 6.290 -15.397 1.00 56.41 106 ARG A N 1
ATOM 785 C CA . ARG A 1 106 ? 24.347 7.444 -16.167 1.00 56.41 106 ARG A CA 1
ATOM 786 C C . ARG A 1 106 ? 25.813 7.810 -15.881 1.00 56.41 106 ARG A C 1
ATOM 788 O O . ARG A 1 106 ? 26.278 8.806 -16.434 1.00 56.41 106 ARG A O 1
ATOM 795 N N . ARG A 1 107 ? 26.514 7.065 -15.024 1.00 48.78 107 ARG A N 1
ATOM 796 C CA . ARG A 1 107 ? 27.954 7.230 -14.758 1.00 48.78 107 ARG A CA 1
ATOM 797 C C . ARG A 1 107 ? 28.742 6.091 -15.380 1.00 48.78 107 ARG A C 1
ATOM 799 O O . ARG A 1 107 ? 29.870 6.379 -15.824 1.00 48.78 107 ARG A O 1
#

pLDDT: mean 84.1, std 12.85, range [48.78, 95.75]

Foldseek 3Di:
DDDDDDPDPPVVVVVVVVVVVVVVVVLVVLLVLLVLQVVCQLVVPDCVDVSNVVSCVVCVVQLVVVPVPPQQQDDDHNRDGVSSVVSNVCNVVVVVVVVVVVVVVVD

Radius of gyration: 20.7 Å; chains: 1; bounding box: 47×21×72 Å

Sequence (107 aa):
MLERAPRGGNMQAFRSHLATELMLNAFALIAVIILFRLVLVLLNVSNRVWIGSVVYALTDPVVDALSLIPGAERTLLGGLTLADLTLASVLILFPLGIVATAGLTRR